Protein AF-A0A7C6WBH2-F1 (afdb_monomer)

Radius of gyration: 13.47 Å; Cα contacts (8 Å, |Δi|>4): 52; chains: 1; bounding box: 23×19×42 Å

Nearest PDB structures (foldseek):
  4bqq-assembly1_B  TM=2.816E-01  e=5.281E+00  Lomovskayavirus C31
  6rhv-assembly1_G  TM=2.276E-01  e=6.031E+00  Staphylococcus aureus

pLDDT: mean 88.25, std 7.77, range [50.0, 94.62]

Sequence (56 aa):
MSKAKTITVKGYKSTSRKISNLARNRNYYVQVRTYKVVNGRTFYSPWSAKKRVRTR

Secondary structure (DSSP, 8-state):
-TT----PPPSTT--------PPTT-EEEE----EEEETTEEEEPPPPPPEEEE--

Mean predicted aligned error: 4.81 Å

Foldseek 3Di:
DPPDDDDDDPDPPDPDDDDDDDDAQDKDKDKDWDWDADPNDIDIDDIDDIDIDHHD

Structure (mmCIF, N/CA/C/O backbone):
data_AF-A0A7C6WBH2-F1
#
_entry.id   AF-A0A7C6WBH2-F1
#
loop_
_atom_site.group_PDB
_atom_site.id
_atom_site.type_symbol
_atom_site.label_atom_id
_atom_site.label_alt_id
_atom_site.label_comp_id
_atom_site.label_asym_id
_atom_site.label_entity_id
_atom_site.label_seq_id
_atom_site.pdbx_PDB_ins_code
_atom_site.Cartn_x
_atom_site.Cartn_y
_atom_site.Cartn_z
_atom_site.occupancy
_atom_site.B_iso_or_equiv
_atom_site.auth_seq_id
_atom_site.auth_comp_id
_atom_site.auth_asym_id
_atom_site.auth_atom_id
_atom_site.pdbx_PDB_model_num
ATOM 1 N N . MET A 1 1 ? 6.269 -13.171 -0.192 1.00 58.84 1 MET A N 1
ATOM 2 C CA . MET A 1 1 ? 7.188 -12.216 -0.847 1.00 58.84 1 MET A CA 1
ATOM 3 C C . MET A 1 1 ? 8.194 -11.760 0.194 1.00 58.84 1 MET A C 1
ATOM 5 O O . MET A 1 1 ? 7.847 -10.935 1.027 1.00 58.84 1 MET A O 1
ATOM 9 N N . SER A 1 2 ? 9.388 -12.343 0.227 1.00 50.00 2 SER A N 1
ATOM 10 C CA . SER A 1 2 ? 10.464 -11.839 1.085 1.00 50.00 2 SER A CA 1
ATOM 11 C C . SER A 1 2 ? 11.051 -10.568 0.448 1.00 50.00 2 SER A C 1
ATOM 13 O O . SER A 1 2 ? 11.176 -10.493 -0.771 1.00 50.00 2 SER A O 1
ATOM 15 N N . LYS A 1 3 ? 11.352 -9.541 1.258 1.00 73.62 3 LYS A N 1
ATOM 16 C CA . LYS A 1 3 ? 11.989 -8.265 0.844 1.00 73.62 3 LYS A CA 1
ATOM 17 C C . LYS A 1 3 ? 11.197 -7.362 -0.127 1.00 73.62 3 LYS A C 1
ATOM 19 O O . LYS A 1 3 ? 11.777 -6.490 -0.769 1.00 73.62 3 LYS A O 1
ATOM 24 N N . ALA A 1 4 ? 9.876 -7.515 -0.231 1.00 80.31 4 ALA A N 1
ATOM 25 C CA . ALA A 1 4 ? 9.060 -6.589 -1.021 1.00 80.31 4 ALA A CA 1
ATOM 26 C C . ALA A 1 4 ? 8.942 -5.210 -0.343 1.00 80.31 4 ALA A C 1
ATOM 28 O O . ALA A 1 4 ? 8.762 -5.116 0.874 1.00 80.31 4 ALA A O 1
ATOM 29 N N . LYS A 1 5 ? 8.986 -4.133 -1.142 1.00 86.19 5 LYS A N 1
ATOM 30 C CA . LYS A 1 5 ? 8.727 -2.769 -0.658 1.00 86.19 5 LYS A CA 1
ATOM 31 C C . LYS A 1 5 ? 7.315 -2.702 -0.072 1.00 86.19 5 LYS A C 1
ATOM 33 O O . LYS A 1 5 ? 6.341 -2.936 -0.782 1.00 86.19 5 LYS A O 1
ATOM 38 N N . THR A 1 6 ? 7.220 -2.369 1.211 1.00 88.69 6 THR A N 1
ATOM 39 C CA . THR A 1 6 ? 5.945 -2.229 1.924 1.00 88.69 6 THR A CA 1
ATOM 40 C C . THR A 1 6 ? 5.646 -0.752 2.135 1.00 88.69 6 THR A C 1
ATOM 42 O O . THR A 1 6 ? 6.525 0.011 2.528 1.00 88.69 6 THR A O 1
ATOM 45 N N . ILE A 1 7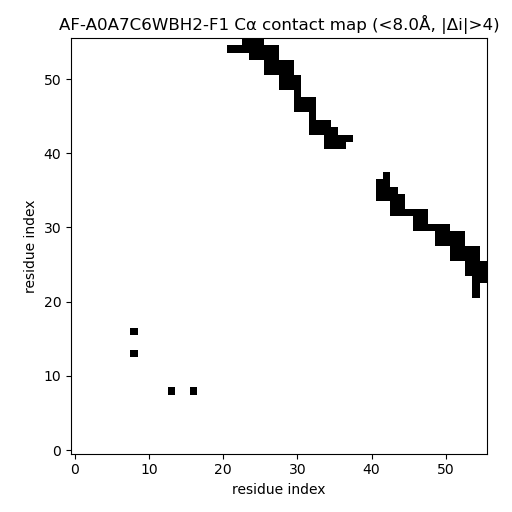 ? 4.413 -0.341 1.846 1.00 88.25 7 ILE A N 1
ATOM 46 C CA . ILE A 1 7 ? 3.943 1.032 2.043 1.00 88.25 7 ILE A CA 1
ATOM 47 C C . ILE A 1 7 ? 2.697 0.968 2.918 1.00 88.25 7 ILE A C 1
ATOM 49 O O . ILE A 1 7 ? 1.721 0.313 2.556 1.00 88.25 7 ILE A O 1
ATOM 53 N N . THR A 1 8 ? 2.729 1.670 4.047 1.00 89.62 8 THR A N 1
ATOM 54 C CA . THR A 1 8 ? 1.574 1.815 4.936 1.00 89.62 8 THR A CA 1
ATOM 55 C C . THR A 1 8 ? 0.865 3.122 4.617 1.00 89.62 8 THR A C 1
ATOM 57 O O . THR A 1 8 ? 1.465 4.195 4.679 1.00 89.62 8 THR A O 1
ATOM 60 N N . VAL A 1 9 ? -0.417 3.039 4.271 1.00 88.50 9 VAL A N 1
ATOM 61 C CA . VAL A 1 9 ? -1.264 4.215 4.061 1.00 88.50 9 VAL A CA 1
ATOM 62 C C . VAL A 1 9 ? -1.933 4.557 5.390 1.00 88.50 9 VAL A C 1
ATOM 64 O O . VAL A 1 9 ? -2.660 3.735 5.942 1.00 88.50 9 VAL A O 1
ATOM 67 N N . LYS A 1 10 ? -1.661 5.756 5.919 1.00 83.75 10 LYS A N 1
ATOM 68 C CA . LYS A 1 10 ? -2.331 6.268 7.121 1.00 83.75 10 LYS A CA 1
ATOM 69 C C . LYS A 1 10 ? -3.712 6.816 6.741 1.00 83.75 10 LYS A C 1
ATOM 71 O O . LYS A 1 10 ? -3.842 7.519 5.741 1.00 83.75 10 LYS A O 1
ATOM 76 N N . GLY A 1 11 ? -4.712 6.519 7.567 1.00 81.69 11 GLY A N 1
ATOM 77 C CA . GLY A 1 11 ? -6.097 6.961 7.383 1.00 81.69 11 GLY A CA 1
ATOM 78 C C . GLY A 1 11 ? -6.982 5.889 6.746 1.00 81.69 11 GLY A C 1
ATOM 79 O O . GLY A 1 11 ? -6.686 5.375 5.673 1.00 81.69 11 GLY A O 1
ATOM 80 N N . TYR A 1 12 ? -8.096 5.575 7.409 1.00 81.12 12 TYR A N 1
ATOM 81 C CA . TYR A 1 12 ? -9.005 4.492 7.011 1.00 81.12 12 TYR A CA 1
ATOM 82 C C . TYR A 1 12 ? -9.817 4.797 5.742 1.00 81.12 12 TYR A C 1
ATOM 84 O O . TYR A 1 12 ? -10.274 3.876 5.076 1.00 81.12 12 TYR A O 1
ATOM 92 N N . LYS A 1 13 ? -9.990 6.083 5.399 1.00 85.69 13 LYS A N 1
ATOM 93 C CA . LYS A 1 13 ? -10.724 6.521 4.198 1.00 85.69 13 LYS A CA 1
ATOM 94 C C . LYS A 1 13 ? -9.895 6.418 2.914 1.00 85.69 13 LYS A C 1
ATOM 96 O O . LYS A 1 13 ? -10.448 6.479 1.821 1.00 85.69 13 LYS A O 1
ATOM 101 N N . SER A 1 14 ? -8.575 6.288 3.030 1.00 87.50 14 SER A N 1
ATOM 102 C CA . SER A 1 14 ? -7.670 6.261 1.883 1.00 87.50 14 SER A CA 1
ATOM 103 C C . SER A 1 14 ? -7.654 4.872 1.251 1.00 87.50 14 SER A C 1
ATOM 105 O O . SER A 1 14 ? -7.033 3.949 1.772 1.00 87.50 14 SER A O 1
ATOM 107 N N . THR A 1 15 ? -8.313 4.726 0.104 1.00 86.12 15 THR A N 1
ATOM 108 C CA . THR A 1 15 ? -8.441 3.443 -0.611 1.00 86.12 15 THR A CA 1
ATOM 109 C C . THR A 1 15 ? -7.445 3.275 -1.759 1.00 86.12 15 THR A C 1
ATOM 111 O O . THR A 1 15 ? -7.323 2.184 -2.312 1.00 86.12 15 THR A O 1
ATOM 114 N N . SER A 1 16 ? -6.702 4.326 -2.119 1.00 85.81 16 SER A N 1
ATOM 115 C CA . SER A 1 16 ? -5.761 4.309 -3.240 1.00 85.81 16 SER A CA 1
ATOM 116 C C . SER A 1 16 ? -4.414 4.942 -2.885 1.00 85.81 16 SER A C 1
ATOM 118 O O . SER A 1 16 ? -4.302 5.826 -2.033 1.00 85.81 16 SER A O 1
ATOM 120 N N . ARG A 1 17 ? -3.349 4.467 -3.542 1.00 88.50 17 ARG A N 1
ATOM 121 C CA . ARG A 1 17 ? -2.001 5.031 -3.422 1.00 88.50 17 ARG A CA 1
ATOM 122 C C . ARG A 1 17 ? -1.243 4.874 -4.734 1.00 88.50 17 ARG A C 1
ATOM 124 O O . ARG A 1 17 ? -1.140 3.773 -5.268 1.00 88.50 17 ARG A O 1
ATOM 131 N N . LYS A 1 18 ? -0.650 5.968 -5.215 1.00 90.19 18 LYS A N 1
ATOM 132 C CA . LYS A 1 18 ? 0.261 5.951 -6.365 1.00 90.19 18 LYS A CA 1
ATOM 133 C C . LYS A 1 18 ? 1.648 5.464 -5.935 1.00 90.19 18 LYS A C 1
ATOM 135 O O . LYS A 1 18 ? 2.218 5.986 -4.977 1.00 90.19 18 LYS A O 1
ATOM 140 N N . ILE A 1 19 ? 2.190 4.483 -6.656 1.00 88.50 19 ILE A N 1
ATOM 141 C CA . ILE A 1 19 ? 3.569 4.004 -6.502 1.00 88.50 19 ILE A CA 1
ATOM 142 C C . ILE A 1 19 ? 4.385 4.571 -7.668 1.00 88.50 19 ILE A C 1
ATOM 144 O O . ILE A 1 19 ? 4.135 4.228 -8.821 1.00 88.50 19 ILE A O 1
ATOM 148 N N . SER A 1 20 ? 5.320 5.471 -7.371 1.00 87.88 20 SER A N 1
ATOM 149 C CA . SER A 1 20 ? 6.217 6.103 -8.347 1.00 87.88 20 SER A CA 1
ATOM 150 C C . SER A 1 20 ? 7.603 5.446 -8.365 1.00 87.88 20 SER A C 1
ATOM 152 O O . SER A 1 20 ? 7.914 4.599 -7.523 1.00 87.88 20 SER A O 1
A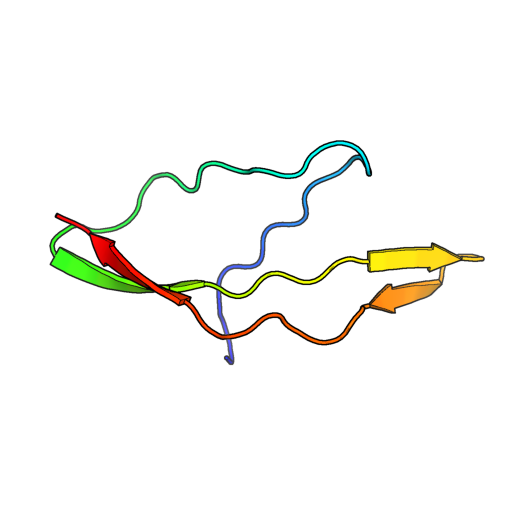TOM 154 N N . ASN A 1 21 ? 8.436 5.860 -9.328 1.00 87.06 21 ASN A N 1
ATOM 155 C CA . ASN A 1 21 ? 9.834 5.435 -9.484 1.00 87.06 21 ASN A CA 1
ATOM 156 C C . ASN A 1 21 ? 9.991 3.923 -9.711 1.00 87.06 21 ASN A C 1
ATOM 158 O O . ASN A 1 21 ? 10.892 3.281 -9.171 1.00 87.06 21 ASN A O 1
ATOM 162 N N . LEU A 1 22 ? 9.081 3.343 -10.495 1.00 88.62 22 LEU A N 1
ATOM 163 C CA . LEU A 1 22 ? 9.193 1.964 -10.956 1.00 88.62 22 LEU A CA 1
ATOM 164 C C . LEU A 1 22 ? 10.072 1.920 -12.208 1.00 88.62 22 LEU A C 1
ATOM 166 O O . LEU A 1 22 ? 9.951 2.769 -13.089 1.00 88.62 22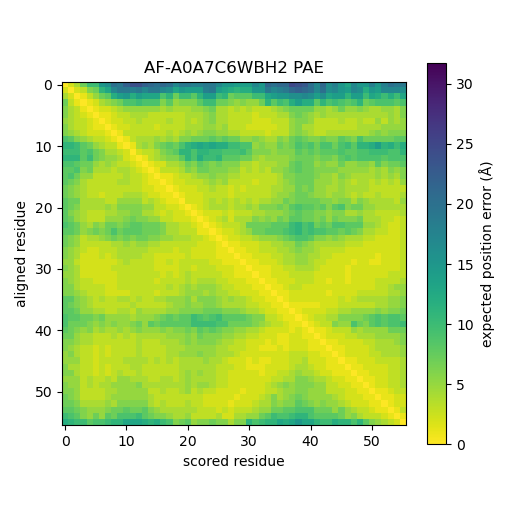 LEU A O 1
ATOM 170 N N . ALA A 1 23 ? 10.934 0.912 -12.300 1.00 89.19 23 ALA A N 1
ATOM 171 C CA . ALA A 1 23 ? 11.730 0.687 -13.496 1.00 89.19 23 ALA A CA 1
ATOM 172 C C . ALA A 1 23 ? 10.816 0.287 -14.664 1.00 89.19 23 ALA A C 1
ATOM 174 O O . ALA A 1 23 ? 9.850 -0.462 -14.475 1.00 89.19 23 ALA A O 1
ATOM 175 N N . ARG A 1 24 ? 11.126 0.768 -15.871 1.00 90.06 24 ARG A N 1
ATOM 176 C CA . ARG A 1 24 ? 10.386 0.436 -17.099 1.00 90.06 24 ARG A CA 1
ATOM 177 C C . ARG A 1 24 ? 10.570 -1.032 -17.489 1.00 90.06 24 ARG A C 1
ATOM 179 O O . ARG A 1 24 ? 11.571 -1.651 -17.131 1.00 90.06 24 ARG A O 1
ATOM 186 N N . ASN A 1 25 ? 9.605 -1.579 -18.231 1.00 88.62 25 ASN A N 1
ATOM 187 C CA . ASN A 1 25 ? 9.619 -2.946 -18.769 1.00 88.62 25 ASN A CA 1
ATOM 188 C C . ASN A 1 25 ? 9.798 -4.068 -17.729 1.00 88.62 25 ASN A C 1
ATOM 190 O O . ASN A 1 25 ? 10.279 -5.152 -18.060 1.00 88.62 25 ASN A O 1
ATOM 194 N N . ARG A 1 26 ? 9.369 -3.853 -16.477 1.00 90.06 26 ARG A N 1
ATOM 195 C CA . ARG A 1 26 ? 9.432 -4.861 -15.408 1.00 90.06 26 ARG A CA 1
ATOM 196 C C . ARG A 1 26 ? 8.046 -5.317 -14.963 1.00 90.06 26 ARG A C 1
ATOM 198 O O . ARG A 1 26 ? 7.077 -4.561 -14.973 1.00 90.06 26 ARG A O 1
ATOM 205 N N . ASN A 1 27 ? 7.969 -6.579 -14.546 1.00 90.81 27 ASN A N 1
ATOM 206 C CA . ASN A 1 27 ? 6.774 -7.150 -13.936 1.00 90.81 27 ASN A CA 1
ATOM 207 C C . ASN A 1 27 ? 6.794 -6.898 -12.427 1.00 90.81 27 ASN A C 1
ATOM 209 O O . ASN A 1 27 ? 7.713 -7.321 -11.728 1.00 90.81 27 ASN A O 1
ATOM 213 N N . TYR A 1 28 ? 5.749 -6.252 -11.932 1.00 91.62 28 TYR A N 1
ATOM 214 C CA . TYR A 1 28 ? 5.497 -6.021 -10.520 1.00 91.62 28 TYR A CA 1
ATOM 215 C C . TYR A 1 28 ? 4.306 -6.851 -10.058 1.00 91.62 28 TYR A C 1
ATOM 217 O O . TYR A 1 28 ? 3.340 -7.059 -10.793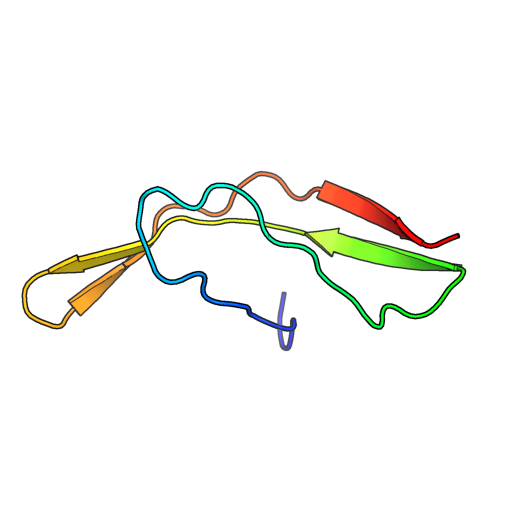 1.00 91.62 28 TYR A O 1
ATOM 225 N N . TYR A 1 29 ? 4.377 -7.305 -8.812 1.00 92.19 29 TYR A N 1
ATOM 226 C CA . TYR A 1 29 ? 3.292 -8.008 -8.149 1.00 92.19 29 TYR A CA 1
ATOM 227 C C . TYR A 1 29 ? 2.837 -7.183 -6.954 1.00 92.19 29 TYR A C 1
ATOM 229 O O . TYR A 1 29 ? 3.641 -6.857 -6.083 1.00 92.19 29 T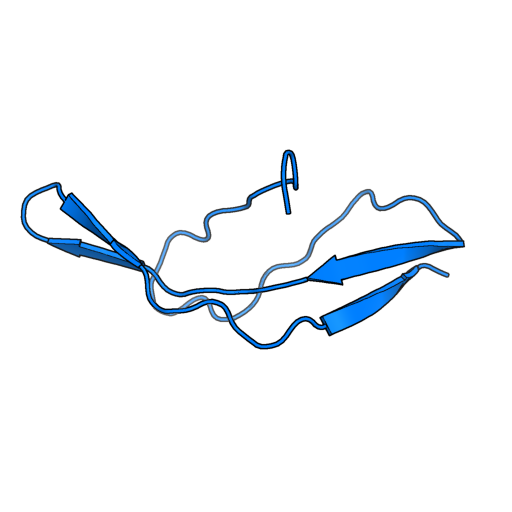YR A O 1
ATOM 237 N N . VAL A 1 30 ? 1.555 -6.839 -6.927 1.00 91.25 30 VAL A N 1
ATOM 238 C CA . VAL A 1 30 ? 0.949 -6.020 -5.878 1.00 91.25 30 VAL A CA 1
ATOM 239 C C . VAL A 1 30 ? -0.060 -6.866 -5.116 1.00 91.25 30 VAL A C 1
ATOM 241 O O . VAL A 1 30 ? -0.848 -7.608 -5.705 1.00 91.25 30 VAL A O 1
ATOM 244 N N . GLN A 1 31 ? -0.006 -6.757 -3.796 1.00 93.12 31 GLN A N 1
ATOM 245 C CA . GLN A 1 31 ? -0.990 -7.288 -2.863 1.00 93.12 31 GLN A CA 1
ATOM 246 C C . GLN A 1 31 ? -1.292 -6.188 -1.854 1.00 93.12 31 GLN A C 1
ATOM 248 O O . GLN A 1 31 ? -0.400 -5.425 -1.479 1.00 93.12 31 GLN A O 1
ATOM 253 N N . VAL A 1 32 ? -2.544 -6.105 -1.427 1.00 92.06 32 VAL A N 1
ATOM 254 C CA . VAL A 1 32 ? -3.002 -5.135 -0.434 1.00 92.06 32 VAL A CA 1
ATOM 255 C C . VAL A 1 32 ? -3.633 -5.904 0.717 1.00 92.06 32 VAL A C 1
ATOM 257 O O . VAL A 1 32 ? -4.231 -6.959 0.519 1.00 92.06 32 VAL A O 1
ATOM 260 N N . ARG A 1 33 ? -3.473 -5.391 1.933 1.00 93.00 33 ARG A N 1
ATOM 261 C CA . ARG A 1 33 ? -4.193 -5.852 3.118 1.00 93.00 33 ARG A CA 1
ATOM 262 C C . ARG A 1 33 ? -4.557 -4.648 3.965 1.00 93.00 33 ARG A C 1
ATOM 264 O O . ARG A 1 33 ? -3.840 -3.646 3.963 1.00 93.00 33 ARG A O 1
ATOM 271 N N . THR A 1 34 ? -5.651 -4.761 4.695 1.00 92.25 34 THR A N 1
ATOM 272 C CA . THR A 1 34 ? -6.039 -3.772 5.698 1.00 92.25 34 THR A CA 1
ATOM 273 C C . THR A 1 34 ? -5.394 -4.105 7.036 1.00 92.25 34 THR A C 1
ATOM 275 O O . THR A 1 34 ? -4.986 -5.242 7.297 1.00 92.25 34 THR A O 1
ATOM 278 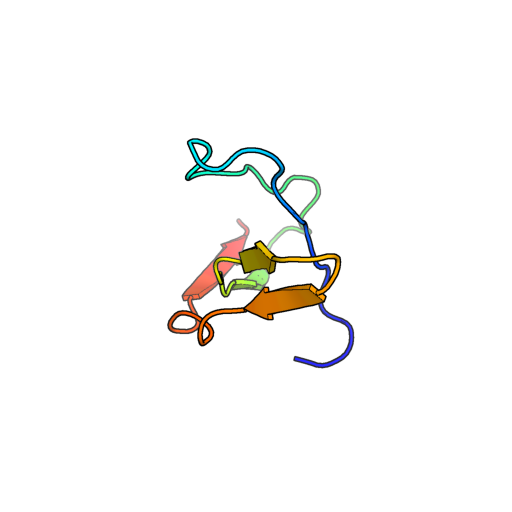N N . TYR A 1 35 ? -5.279 -3.094 7.889 1.00 93.00 35 TYR A N 1
ATOM 279 C CA . TYR A 1 35 ? -4.831 -3.274 9.257 1.00 93.00 35 TYR A CA 1
ATOM 280 C C . TYR A 1 35 ? -5.662 -2.408 10.199 1.00 93.00 35 TYR A C 1
ATOM 282 O O . TYR A 1 35 ? -6.155 -1.350 9.809 1.00 93.00 35 TYR A O 1
ATOM 290 N N . LYS A 1 36 ? -5.800 -2.859 11.443 1.00 92.44 36 LYS A N 1
ATOM 291 C CA . LYS A 1 36 ? -6.336 -2.068 12.551 1.00 92.44 36 LYS A CA 1
ATOM 292 C C . LYS A 1 36 ? -5.396 -2.168 13.740 1.00 92.44 36 LYS A C 1
ATOM 294 O O . LYS A 1 36 ? -4.777 -3.209 13.943 1.00 92.44 36 LYS A O 1
ATOM 299 N N . VAL A 1 37 ? -5.293 -1.106 14.527 1.00 91.81 37 VAL A N 1
ATOM 300 C CA . VAL A 1 37 ? -4.540 -1.121 15.783 1.00 91.81 37 VAL A CA 1
ATOM 301 C C . VAL A 1 37 ? -5.546 -1.086 16.924 1.00 91.81 37 VAL A C 1
ATOM 303 O O . VAL A 1 37 ? -6.372 -0.182 16.973 1.00 91.81 37 VAL A O 1
ATOM 306 N N . VAL A 1 38 ? -5.502 -2.083 17.805 1.00 93.06 38 VAL A N 1
ATOM 307 C CA . VAL A 1 38 ? -6.351 -2.172 19.002 1.00 93.06 38 VAL A CA 1
ATOM 308 C C . VAL A 1 38 ? -5.424 -2.388 20.189 1.00 93.06 38 VAL A C 1
ATOM 310 O O . VAL A 1 38 ? -4.624 -3.322 20.167 1.00 93.06 38 VAL A O 1
ATOM 313 N N . ASN A 1 39 ? -5.493 -1.510 21.192 1.00 92.69 39 ASN A N 1
ATOM 314 C CA . ASN A 1 39 ? -4.649 -1.556 22.395 1.00 92.69 39 ASN A CA 1
ATOM 315 C C . ASN A 1 39 ? -3.147 -1.710 22.078 1.00 92.69 39 ASN A C 1
ATOM 317 O O . ASN A 1 39 ? -2.467 -2.574 22.621 1.00 92.69 39 ASN A O 1
ATOM 321 N N . GLY A 1 40 ? -2.639 -0.932 21.116 1.00 91.69 40 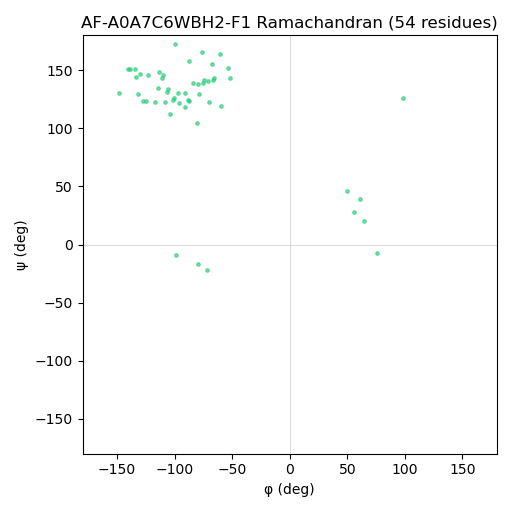GLY A N 1
ATOM 322 C CA . GLY A 1 40 ? -1.229 -0.976 20.699 1.00 91.69 40 GLY A CA 1
ATOM 323 C C . GLY A 1 40 ? -0.839 -2.181 19.833 1.00 91.69 40 GLY A C 1
ATOM 324 O O . GLY A 1 40 ? 0.254 -2.201 19.268 1.00 91.69 40 GLY A O 1
ATOM 325 N N . ARG A 1 41 ? -1.730 -3.162 19.641 1.00 94.38 41 ARG A N 1
ATOM 326 C CA . ARG A 1 41 ? -1.475 -4.336 18.801 1.00 94.38 41 ARG A CA 1
ATOM 327 C C . ARG A 1 41 ? -2.056 -4.150 17.407 1.00 94.38 41 ARG A C 1
ATOM 329 O O . ARG A 1 41 ? -3.225 -3.807 17.244 1.00 94.38 41 ARG A O 1
ATOM 336 N N . THR A 1 42 ? -1.238 -4.402 16.386 1.00 93.56 42 THR A N 1
ATOM 337 C CA . THR A 1 42 ? -1.680 -4.334 14.988 1.00 93.56 42 THR A CA 1
ATOM 338 C C . THR A 1 42 ? -2.240 -5.676 14.531 1.00 93.56 42 THR A C 1
ATOM 340 O O . THR A 1 42 ? -1.553 -6.694 14.568 1.00 93.56 42 THR A O 1
ATOM 343 N N . PHE A 1 43 ? -3.476 -5.657 14.051 1.00 93.19 43 PHE A N 1
ATOM 344 C CA . PHE A 1 43 ? -4.174 -6.784 13.452 1.00 93.19 43 PHE A CA 1
ATOM 345 C C . PHE A 1 43 ? -4.259 -6.566 11.951 1.00 93.19 43 PHE A C 1
ATOM 347 O O . PHE A 1 43 ? -4.672 -5.497 11.501 1.00 93.19 43 PHE A O 1
ATOM 354 N N . TYR A 1 44 ? -3.889 -7.583 11.185 1.00 93.88 44 TYR A N 1
ATOM 355 C CA . TYR A 1 44 ? -3.910 -7.552 9.729 1.00 93.88 44 TYR A CA 1
ATOM 356 C C . TYR A 1 44 ? -4.996 -8.482 9.203 1.00 93.88 44 TYR A C 1
ATOM 358 O O . TYR A 1 44 ? -5.203 -9.562 9.753 1.00 93.88 44 TYR A O 1
ATOM 366 N N . SER A 1 45 ? -5.655 -8.083 8.120 1.00 92.88 45 SER A N 1
ATOM 367 C CA . SER A 1 45 ? -6.471 -9.006 7.334 1.00 92.88 45 SER A CA 1
ATOM 368 C C . SER A 1 45 ? -5.593 -9.919 6.465 1.00 92.88 45 SER A C 1
ATOM 370 O O . SER A 1 45 ? -4.393 -9.652 6.283 1.00 92.88 45 SER A O 1
ATOM 372 N N . PRO A 1 46 ? -6.169 -11.001 5.910 1.00 94.62 46 PRO A N 1
ATOM 373 C CA . PRO A 1 46 ? -5.525 -11.767 4.854 1.00 94.62 46 PRO A CA 1
ATOM 374 C C . PRO A 1 46 ? -5.113 -10.877 3.676 1.00 94.62 46 PRO A C 1
ATOM 376 O O . PRO A 1 46 ? -5.722 -9.843 3.397 1.00 94.62 46 PRO A O 1
ATOM 379 N N . TRP A 1 47 ? -4.066 -11.289 2.966 1.00 93.69 47 TRP A N 1
ATOM 380 C CA . TRP A 1 47 ? -3.652 -10.603 1.747 1.00 93.69 47 TRP A CA 1
ATOM 381 C C . TRP A 1 47 ? -4.709 -10.735 0.654 1.00 93.69 47 TRP A C 1
ATOM 383 O O . TRP A 1 47 ? -5.294 -11.801 0.469 1.00 93.69 47 TRP A O 1
ATOM 393 N N . SER A 1 48 ? -4.887 -9.672 -0.130 1.00 92.06 48 SER A N 1
ATOM 394 C CA . SER A 1 48 ? -5.642 -9.743 -1.375 1.00 92.06 48 SER A CA 1
ATOM 395 C C . SER A 1 48 ? -5.006 -10.730 -2.357 1.00 92.06 48 SER A C 1
ATOM 397 O O . SER A 1 48 ? -3.810 -11.046 -2.291 1.00 92.06 48 SER A O 1
ATOM 399 N N . ALA A 1 49 ? -5.783 -11.119 -3.369 1.0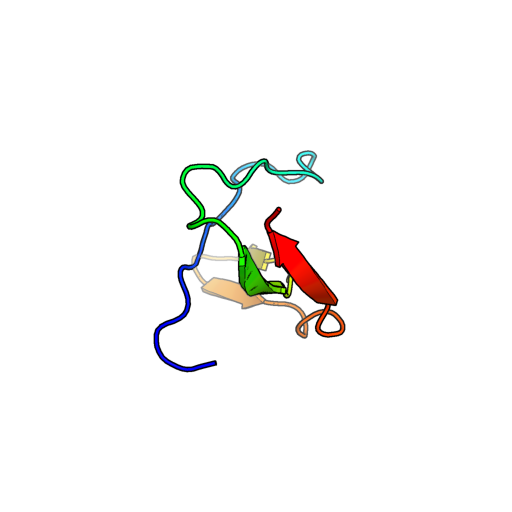0 93.69 49 ALA A N 1
ATOM 400 C CA . ALA A 1 49 ? -5.245 -11.801 -4.535 1.00 93.69 49 ALA A CA 1
ATOM 401 C C . ALA A 1 49 ? -4.065 -11.014 -5.137 1.00 93.69 49 ALA A C 1
ATOM 403 O O . ALA A 1 49 ? -4.040 -9.777 -5.144 1.00 93.69 49 ALA A O 1
ATOM 404 N N . LYS A 1 50 ? -3.062 -11.745 -5.631 1.00 92.56 50 LYS A N 1
ATOM 405 C CA . LYS A 1 50 ? -1.872 -11.159 -6.252 1.00 92.56 50 LYS A CA 1
ATOM 406 C C . LYS A 1 50 ? -2.247 -10.543 -7.597 1.00 92.56 50 LYS A C 1
ATOM 408 O O . LYS A 1 50 ? -2.694 -11.252 -8.494 1.00 92.56 50 LYS A O 1
ATOM 413 N N . LYS A 1 51 ? -1.984 -9.250 -7.777 1.00 92.94 51 LYS A N 1
ATOM 414 C CA . LYS A 1 51 ? -2.133 -8.576 -9.071 1.00 92.94 51 LYS A CA 1
ATOM 415 C C . LYS A 1 51 ? -0.775 -8.430 -9.749 1.00 92.94 51 LYS A C 1
ATOM 417 O O . LYS A 1 51 ? 0.144 -7.871 -9.161 1.00 92.94 51 LYS A O 1
ATOM 422 N N . ARG A 1 52 ? -0.651 -8.903 -10.992 1.00 92.06 52 ARG A N 1
ATOM 423 C CA . ARG A 1 52 ? 0.527 -8.678 -11.847 1.00 92.06 52 ARG A CA 1
ATOM 424 C C . ARG A 1 52 ? 0.327 -7.413 -12.683 1.00 92.06 52 ARG A C 1
ATOM 426 O O . ARG A 1 52 ? -0.705 -7.275 -13.334 1.00 92.06 52 ARG A O 1
ATOM 433 N N . VAL A 1 53 ? 1.316 -6.524 -12.690 1.00 90.88 53 VAL A N 1
ATOM 434 C CA . VAL A 1 53 ? 1.333 -5.276 -13.468 1.00 90.88 53 VAL A CA 1
ATOM 435 C C . VAL A 1 53 ? 2.671 -5.167 -14.190 1.00 90.88 53 VAL A C 1
ATOM 437 O O . VAL A 1 53 ? 3.715 -5.311 -13.562 1.00 90.88 53 VAL A O 1
ATOM 440 N N . ARG A 1 54 ? 2.656 -4.910 -15.500 1.00 89.25 54 ARG A N 1
ATOM 441 C CA . ARG A 1 54 ? 3.871 -4.670 -16.290 1.00 89.25 54 ARG A CA 1
ATOM 442 C C . ARG A 1 54 ? 4.029 -3.173 -16.526 1.00 89.25 54 ARG A C 1
ATOM 444 O O . ARG A 1 54 ? 3.109 -2.545 -17.047 1.00 89.25 54 ARG A O 1
ATOM 451 N N . THR A 1 55 ? 5.167 -2.607 -16.138 1.00 87.12 55 THR A N 1
ATOM 452 C CA . THR A 1 55 ? 5.503 -1.214 -16.461 1.00 87.12 55 THR A CA 1
ATOM 453 C C . THR A 1 55 ? 5.899 -1.097 -17.930 1.00 87.12 55 THR A C 1
ATOM 455 O O . THR A 1 55 ? 6.539 -2.000 -18.470 1.00 87.12 55 THR A O 1
ATOM 458 N N . ARG A 1 56 ? 5.485 -0.003 -18.572 1.00 79.69 56 ARG A N 1
ATOM 459 C CA . ARG A 1 56 ? 5.793 0.326 -19.972 1.00 79.69 56 ARG A CA 1
ATOM 460 C C . ARG A 1 56 ? 6.947 1.323 -20.070 1.00 79.69 56 ARG A C 1
ATOM 462 O O . ARG A 1 56 ? 7.295 1.950 -19.048 1.00 79.69 56 ARG A O 1
#

Solvent-accessible surface area (backb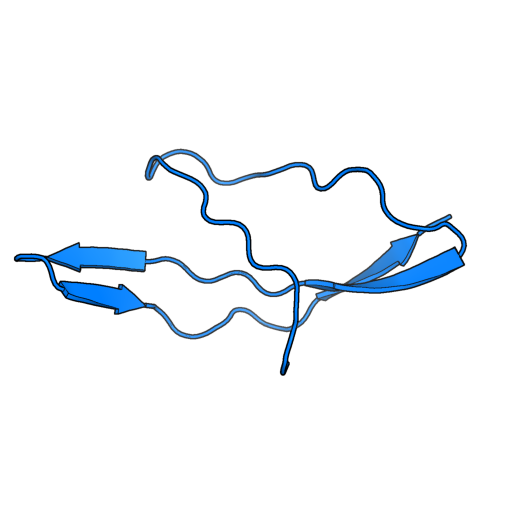one atoms only — not comparable to full-atom values): 4037 Å² total; per-residue (Å²): 127,87,92,63,92,80,82,86,80,82,60,93,85,64,87,77,81,90,84,77,93,72,67,63,74,37,83,44,78,48,67,55,62,57,73,49,73,57,94,91,43,79,46,70,55,74,72,45,76,78,42,80,48,72,39,112